Protein AF-A0A2C9JPE5-F1 (afdb_monomer_lite)

pLDDT: mean 93.73, std 12.09, range [43.81, 98.88]

InterPro domains:
  IPR000704 Casein kinase II, regulatory subunit [PF01214] (2-121)
  IPR000704 Casein kinase II, regulatory subunit [PR00472] (10-31)
  IPR000704 Casein kinase II, regulatory subunit [PR00472] (35-56)
  IPR000704 Casein kinase II, regulatory subunit [PR00472] (57-78)
  IPR000704 Casein kinase II, regulatory subunit [PR00472] (85-102)
  IPR000704 Casein kinase II, regulatory subunit [PS01101] (39-70)
  IPR000704 Casein kinase II, regulatory subunit [PTHR11740] (1-139)
  IPR000704 Casein kinase II, regulatory subunit [SM01085] (2-121)
  IPR016149 Casein kinase II, regulatory subunit, N-terminal [G3DSA:1.10.1820.10] (1-35)
  IPR035991 Casein kinase II subunit beta-like [SSF57798] (2-132)

Structure (mmCIF, N/CA/C/O backbone):
data_AF-A0A2C9JPE5-F1
#
_entry.id   AF-A0A2C9JPE5-F1
#
loop_
_atom_site.group_PDB
_atom_site.id
_atom_site.type_symbol
_atom_site.label_atom_id
_atom_site.label_alt_id
_atom_site.label_comp_id
_atom_site.label_asym_id
_atom_site.label_entity_id
_atom_site.label_seq_id
_atom_site.pdbx_PDB_ins_code
_atom_site.Cartn_x
_atom_site.Cartn_y
_atom_site.Cartn_z
_atom_site.occupancy
_atom_site.B_iso_or_equiv
_atom_site.auth_seq_id
_atom_site.auth_comp_id
_atom_site.auth_asym_id
_atom_site.auth_atom_id
_atom_site.pdbx_PDB_model_num
ATOM 1 N N . MET A 1 1 ? 22.262 13.032 -16.317 1.00 72.31 1 MET A N 1
ATOM 2 C CA . MET A 1 1 ? 21.184 12.897 -17.328 1.00 72.31 1 MET A CA 1
ATOM 3 C C . MET A 1 1 ? 20.996 11.451 -17.777 1.00 72.31 1 MET A C 1
ATOM 5 O O . MET A 1 1 ? 19.889 10.956 -17.642 1.00 72.31 1 MET A O 1
ATOM 9 N N . VAL A 1 2 ? 22.037 10.747 -18.246 1.00 92.56 2 VAL A N 1
ATOM 10 C CA . VAL A 1 2 ? 21.904 9.340 -18.692 1.00 92.56 2 VAL A CA 1
ATOM 11 C C . VAL A 1 2 ? 21.465 8.391 -17.568 1.00 92.56 2 VAL A C 1
ATOM 13 O O . VAL A 1 2 ? 20.583 7.571 -17.782 1.00 92.56 2 VAL A O 1
ATOM 16 N N . GLU A 1 3 ? 22.014 8.537 -16.360 1.00 93.19 3 GLU A N 1
ATOM 17 C CA . GLU A 1 3 ? 21.687 7.666 -15.215 1.00 93.19 3 GLU A CA 1
ATOM 18 C C . GLU A 1 3 ? 20.212 7.760 -14.795 1.00 93.19 3 GLU A C 1
ATOM 20 O O . GLU A 1 3 ? 19.550 6.741 -14.633 1.00 93.19 3 GLU A O 1
ATOM 25 N N . GLN A 1 4 ? 19.666 8.976 -14.711 1.00 92.00 4 GLN A N 1
ATOM 26 C CA . GLN A 1 4 ? 18.251 9.209 -14.389 1.00 92.00 4 GLN A CA 1
ATOM 27 C C . GLN A 1 4 ? 17.317 8.643 -15.467 1.00 92.00 4 GLN A C 1
ATOM 29 O O . GLN A 1 4 ? 16.278 8.065 -15.157 1.00 92.00 4 GLN A O 1
ATOM 34 N N . ALA A 1 5 ? 17.698 8.772 -16.742 1.00 94.25 5 ALA A N 1
ATOM 35 C CA . ALA A 1 5 ? 16.941 8.177 -17.838 1.00 94.25 5 ALA A CA 1
ATOM 36 C C . ALA A 1 5 ? 16.972 6.641 -17.774 1.00 94.25 5 ALA A C 1
ATOM 38 O O . ALA A 1 5 ? 15.945 6.000 -17.980 1.00 94.25 5 ALA A O 1
ATOM 39 N N . ALA A 1 6 ? 18.125 6.049 -17.448 1.00 97.12 6 ALA A N 1
ATOM 40 C CA . ALA A 1 6 ? 18.257 4.606 -17.282 1.00 97.12 6 ALA A CA 1
ATOM 41 C C . ALA A 1 6 ? 17.406 4.080 -16.113 1.00 97.12 6 ALA A C 1
ATOM 43 O O . ALA A 1 6 ? 16.728 3.067 -16.273 1.00 97.12 6 ALA A O 1
ATOM 44 N N . GLU A 1 7 ? 17.384 4.786 -14.976 1.00 95.81 7 GLU A N 1
ATOM 45 C CA . GLU A 1 7 ? 16.522 4.463 -13.831 1.00 95.81 7 GLU A CA 1
ATOM 46 C C . GLU A 1 7 ? 15.039 4.477 -14.224 1.00 95.81 7 GLU A C 1
ATOM 48 O O . GLU A 1 7 ? 14.320 3.506 -13.980 1.00 95.81 7 GLU A O 1
ATOM 53 N N . MET A 1 8 ? 14.594 5.543 -14.894 1.00 96.88 8 MET A N 1
ATOM 54 C CA . MET A 1 8 ? 13.209 5.679 -15.344 1.00 96.88 8 MET A CA 1
ATOM 55 C C . MET A 1 8 ? 12.815 4.573 -16.325 1.00 96.88 8 MET A C 1
ATOM 57 O O . MET A 1 8 ? 11.773 3.937 -16.167 1.00 96.88 8 MET A O 1
ATOM 61 N N . VAL A 1 9 ? 13.653 4.305 -17.329 1.00 97.81 9 VAL A N 1
ATOM 62 C CA . VAL A 1 9 ? 13.393 3.250 -18.317 1.00 97.81 9 VAL A CA 1
ATOM 63 C C . VAL A 1 9 ? 13.355 1.878 -17.647 1.00 97.81 9 VAL A C 1
ATOM 65 O O . VAL A 1 9 ? 12.452 1.093 -17.935 1.00 97.81 9 VAL A O 1
ATOM 68 N N . TYR A 1 10 ? 14.274 1.594 -16.719 1.00 98.50 10 TYR A N 1
ATOM 69 C CA . TYR A 1 10 ? 14.241 0.356 -15.944 1.00 98.50 10 TYR A CA 1
ATOM 70 C C . TYR A 1 10 ? 12.937 0.227 -15.153 1.00 98.50 10 TYR A C 1
ATOM 72 O O . TYR A 1 10 ? 12.306 -0.826 -15.201 1.00 98.50 10 TYR A O 1
ATOM 80 N N . GLY A 1 11 ? 12.491 1.292 -14.486 1.00 98.25 11 GLY A N 1
ATOM 81 C CA . GLY A 1 11 ? 11.227 1.309 -13.754 1.00 98.25 11 GLY A CA 1
ATOM 82 C C . GLY A 1 11 ? 10.010 1.017 -14.641 1.00 98.25 11 GLY A C 1
ATOM 83 O O . GLY A 1 11 ? 9.166 0.189 -14.299 1.00 98.25 11 GLY A O 1
ATOM 84 N N . LEU A 1 12 ? 9.951 1.616 -15.831 1.00 97.94 12 LEU A N 1
ATOM 85 C CA . LEU A 1 12 ? 8.880 1.370 -16.806 1.00 97.94 12 LEU A CA 1
ATOM 86 C C . LEU A 1 12 ? 8.933 -0.035 -17.426 1.00 97.94 12 LEU A C 1
ATOM 88 O O . LEU A 1 12 ? 7.900 -0.602 -17.783 1.00 97.94 12 LEU A O 1
ATOM 92 N N . ILE A 1 13 ? 10.120 -0.626 -17.561 1.00 98.62 13 ILE A N 1
ATOM 93 C CA . ILE A 1 13 ? 10.254 -2.035 -17.948 1.00 98.62 13 ILE A CA 1
ATOM 94 C C . ILE A 1 13 ? 9.805 -2.932 -16.790 1.00 98.62 13 ILE A C 1
ATOM 96 O O . ILE A 1 13 ? 9.075 -3.900 -17.012 1.00 98.62 13 ILE A O 1
ATOM 100 N N . HIS A 1 14 ? 10.189 -2.593 -15.559 1.00 98.81 14 HIS A N 1
ATOM 101 C CA . HIS A 1 14 ? 9.870 -3.344 -14.352 1.00 98.81 14 HIS A CA 1
ATOM 102 C C . HIS A 1 14 ? 8.356 -3.492 -14.162 1.00 98.81 14 HIS A C 1
ATOM 104 O O . HIS A 1 14 ? 7.897 -4.615 -13.956 1.00 98.81 14 HIS A O 1
ATOM 110 N N . MET A 1 15 ? 7.572 -2.422 -14.349 1.00 98.00 15 MET A N 1
ATOM 111 C CA . MET A 1 15 ? 6.106 -2.479 -14.215 1.00 98.00 15 MET A CA 1
ATOM 112 C C . MET A 1 15 ? 5.474 -3.525 -15.149 1.00 98.00 15 MET A C 1
ATOM 114 O O . MET A 1 15 ? 4.511 -4.194 -14.788 1.00 98.00 15 MET A O 1
ATOM 118 N N . ARG A 1 16 ? 6.028 -3.697 -16.357 1.00 98.44 16 ARG A N 1
ATOM 119 C CA . ARG A 1 16 ? 5.551 -4.684 -17.336 1.00 98.44 16 ARG A CA 1
ATOM 120 C C . ARG A 1 16 ? 6.067 -6.074 -17.000 1.00 98.44 16 ARG A C 1
ATOM 122 O O . ARG A 1 16 ? 5.331 -7.051 -17.099 1.00 98.44 16 ARG A O 1
ATOM 129 N N . PHE A 1 17 ? 7.329 -6.162 -16.591 1.00 98.81 17 PHE A N 1
ATOM 130 C CA . PHE A 1 17 ? 7.975 -7.421 -16.256 1.00 98.81 17 PHE A CA 1
ATOM 131 C C . PHE A 1 17 ? 7.268 -8.139 -15.102 1.00 98.81 17 PHE A C 1
ATOM 133 O O . PHE A 1 17 ? 7.006 -9.337 -15.212 1.00 98.81 17 PHE A O 1
ATOM 140 N N . ILE A 1 18 ? 6.898 -7.423 -14.035 1.00 98.75 18 ILE A N 1
ATOM 141 C CA . ILE A 1 18 ? 6.245 -8.021 -12.859 1.00 98.75 18 ILE A CA 1
ATOM 142 C C . ILE A 1 18 ? 4.810 -8.506 -13.115 1.00 98.75 18 ILE A C 1
ATOM 144 O O . ILE A 1 18 ? 4.236 -9.159 -12.251 1.00 98.75 18 ILE A O 1
ATOM 148 N N . LEU A 1 19 ? 4.243 -8.238 -14.296 1.00 98.56 19 LEU A N 1
ATOM 149 C CA . LEU A 1 19 ? 2.966 -8.803 -14.748 1.00 98.56 19 LEU A CA 1
ATOM 150 C C . LEU A 1 19 ? 3.134 -10.102 -15.554 1.00 98.56 19 LEU A C 1
ATOM 152 O O . LEU A 1 19 ? 2.148 -10.765 -15.863 1.00 98.56 19 LEU A O 1
ATOM 156 N N . THR A 1 20 ? 4.365 -10.478 -15.906 1.00 98.69 20 THR A N 1
ATOM 157 C CA . THR A 1 20 ? 4.668 -11.760 -16.563 1.00 98.69 20 THR A CA 1
ATOM 158 C C . THR A 1 20 ? 4.788 -12.885 -15.534 1.00 98.69 20 THR A C 1
ATOM 160 O O . THR A 1 20 ? 5.159 -12.630 -14.392 1.00 98.69 20 THR A O 1
ATOM 163 N N . ASN A 1 21 ? 4.585 -14.146 -15.935 1.00 98.06 21 ASN A N 1
ATOM 164 C CA . ASN A 1 21 ? 4.731 -15.300 -15.030 1.00 98.06 21 ASN A CA 1
ATOM 165 C C . ASN A 1 21 ? 6.102 -15.341 -14.327 1.00 98.06 21 ASN A C 1
ATOM 167 O O . ASN A 1 21 ? 6.176 -15.545 -13.119 1.00 98.06 21 ASN A O 1
ATOM 171 N N . ASN A 1 22 ? 7.190 -15.072 -15.056 1.00 98.44 22 ASN A N 1
ATOM 172 C CA . ASN A 1 22 ? 8.538 -15.045 -14.478 1.00 98.44 22 ASN A CA 1
ATOM 173 C C . ASN A 1 22 ? 8.719 -13.900 -13.469 1.00 98.44 22 ASN A C 1
ATOM 175 O O . ASN A 1 22 ? 9.398 -14.063 -12.454 1.00 98.44 22 ASN A O 1
ATOM 179 N N . GLY A 1 23 ? 8.128 -12.735 -13.748 1.00 98.62 23 GLY A N 1
ATOM 180 C CA . GLY A 1 23 ? 8.139 -11.602 -12.828 1.00 98.62 23 GLY A CA 1
ATOM 181 C C . GLY A 1 23 ? 7.314 -11.867 -11.572 1.00 98.62 23 GLY A C 1
ATOM 182 O O . GLY A 1 23 ? 7.783 -11.586 -10.471 1.00 98.62 23 GLY A O 1
ATOM 183 N N . LEU A 1 24 ? 6.135 -12.477 -11.719 1.00 98.62 24 LEU A N 1
ATOM 184 C CA . LEU A 1 24 ? 5.274 -12.868 -10.603 1.00 98.62 24 LEU A CA 1
ATOM 185 C C . LEU A 1 24 ? 5.995 -13.812 -9.640 1.00 98.62 24 LEU A C 1
ATOM 187 O O . LEU A 1 24 ? 6.022 -13.526 -8.447 1.00 98.62 24 LEU A O 1
ATOM 191 N N . VAL A 1 25 ? 6.644 -14.868 -10.144 1.00 98.50 25 VAL A N 1
ATOM 192 C CA . VAL A 1 25 ? 7.407 -15.818 -9.311 1.00 98.50 25 VAL A CA 1
ATOM 193 C C . VAL A 1 25 ? 8.466 -15.092 -8.475 1.00 98.50 25 VAL A C 1
ATOM 195 O O . VAL A 1 25 ? 8.489 -15.234 -7.254 1.00 98.50 25 VAL A O 1
ATOM 198 N N . LYS A 1 26 ? 9.272 -14.223 -9.099 1.00 98.62 26 LYS A N 1
ATOM 199 C CA . LYS A 1 26 ? 10.290 -13.430 -8.387 1.00 98.62 26 LYS A CA 1
ATOM 200 C C . LYS A 1 26 ? 9.683 -12.518 -7.322 1.00 98.6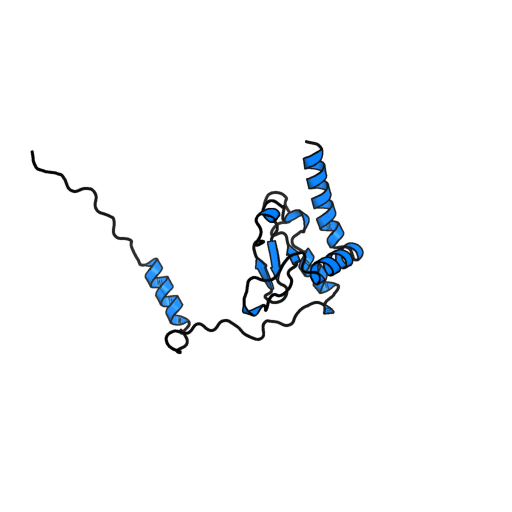2 26 LYS A C 1
ATOM 202 O O . LYS A 1 26 ? 10.248 -12.356 -6.244 1.00 98.62 26 LYS A O 1
ATOM 207 N N . MET A 1 27 ? 8.542 -11.895 -7.604 1.00 98.75 27 MET A N 1
ATOM 208 C CA . MET A 1 27 ? 7.894 -11.011 -6.634 1.00 98.75 27 MET A CA 1
ATOM 209 C C . MET A 1 27 ? 7.213 -11.785 -5.499 1.00 98.75 27 MET A C 1
ATOM 211 O O . MET A 1 27 ? 7.184 -11.288 -4.374 1.00 98.75 27 MET A O 1
ATOM 215 N N . ILE A 1 28 ? 6.719 -12.999 -5.759 1.00 98.62 28 ILE A N 1
ATOM 216 C CA . ILE A 1 28 ? 6.185 -13.912 -4.740 1.00 98.62 28 ILE A CA 1
ATOM 217 C C . ILE A 1 28 ? 7.290 -14.336 -3.771 1.00 98.62 28 ILE A C 1
ATOM 219 O O . ILE A 1 28 ? 7.075 -14.276 -2.563 1.00 98.62 28 ILE A O 1
ATOM 223 N N . GLU A 1 29 ? 8.477 -14.691 -4.267 1.00 98.56 29 GLU A N 1
ATOM 224 C CA . GLU A 1 29 ? 9.629 -15.034 -3.418 1.00 98.56 29 GLU A CA 1
ATOM 225 C C . GLU A 1 29 ? 9.960 -13.893 -2.444 1.00 98.56 29 GLU A C 1
ATOM 227 O O . GLU A 1 29 ? 10.036 -14.097 -1.230 1.00 98.56 29 GLU A O 1
ATOM 232 N N . LYS A 1 30 ? 10.057 -12.660 -2.957 1.00 98.69 30 LYS A N 1
ATOM 233 C CA . LYS A 1 30 ? 10.298 -11.456 -2.141 1.00 98.69 30 LYS A CA 1
ATOM 234 C C . LYS A 1 30 ? 9.165 -11.181 -1.151 1.00 98.69 30 LYS A C 1
ATOM 236 O O . LYS A 1 30 ? 9.401 -10.753 -0.022 1.00 98.69 30 LYS A O 1
ATOM 241 N N . TR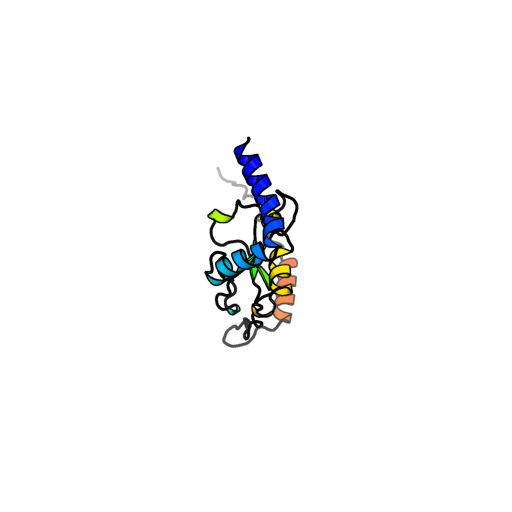P A 1 31 ? 7.920 -11.423 -1.561 1.00 98.44 31 TRP A N 1
ATOM 242 C CA . TRP A 1 31 ? 6.745 -11.253 -0.709 1.00 98.44 31 TRP A CA 1
ATOM 243 C C . TRP A 1 31 ? 6.732 -12.241 0.459 1.00 98.44 31 TRP A C 1
ATOM 245 O O . TRP A 1 31 ? 6.480 -11.835 1.593 1.00 98.44 31 TRP A O 1
ATOM 255 N N . GLN A 1 32 ? 7.064 -13.508 0.207 1.00 97.62 32 GLN A N 1
ATOM 256 C CA . GLN A 1 32 ? 7.176 -14.547 1.235 1.00 97.62 32 GLN A CA 1
ATOM 257 C C . GLN A 1 32 ? 8.312 -14.263 2.226 1.00 97.62 32 GLN A C 1
ATOM 259 O O . GLN A 1 32 ? 8.172 -14.550 3.412 1.00 97.62 32 GLN A O 1
ATOM 264 N N . GLN A 1 33 ? 9.400 -13.644 1.763 1.00 98.06 33 GLN A N 1
ATOM 265 C CA . GLN A 1 33 ? 10.508 -13.179 2.608 1.00 98.06 33 GLN A CA 1
ATOM 266 C C . GLN A 1 33 ? 10.165 -11.912 3.413 1.00 98.06 33 GLN A C 1
ATOM 268 O O . GLN A 1 33 ? 10.888 -11.545 4.338 1.00 98.06 33 GLN A O 1
ATOM 273 N N . GLY A 1 34 ? 9.045 -11.250 3.102 1.00 97.62 34 GLY A N 1
ATOM 274 C CA . GLY A 1 34 ? 8.613 -10.031 3.782 1.00 97.62 34 GLY A CA 1
ATOM 275 C C . GLY A 1 34 ? 9.380 -8.774 3.362 1.00 97.62 34 GLY A C 1
ATOM 276 O O . GLY A 1 34 ? 9.325 -7.771 4.075 1.00 97.62 34 GLY A O 1
ATOM 277 N N . ASP A 1 35 ? 10.048 -8.784 2.204 1.00 98.31 35 ASP A N 1
ATOM 278 C CA . ASP A 1 35 ? 10.901 -7.685 1.719 1.00 98.31 35 ASP A CA 1
ATOM 279 C C . ASP A 1 35 ? 10.161 -6.348 1.592 1.00 98.31 35 ASP A C 1
ATOM 281 O O . ASP A 1 35 ? 10.727 -5.272 1.797 1.00 98.31 35 ASP A O 1
ATOM 285 N N . PHE A 1 36 ? 8.877 -6.410 1.249 1.00 98.31 36 PHE A N 1
ATOM 286 C CA . PHE A 1 36 ? 8.018 -5.240 1.068 1.00 98.31 36 PHE A CA 1
ATOM 287 C C . PHE A 1 36 ? 7.416 -4.734 2.387 1.00 98.31 36 PHE A C 1
ATOM 289 O O . PHE A 1 36 ? 6.788 -3.675 2.428 1.00 98.31 36 PHE A O 1
ATOM 296 N N . GLY A 1 37 ? 7.618 -5.469 3.481 1.00 98.19 37 GLY A N 1
ATOM 297 C CA . GLY A 1 37 ? 7.083 -5.165 4.798 1.00 98.19 37 GLY A CA 1
ATOM 298 C C . GLY A 1 37 ? 5.662 -5.678 5.032 1.00 98.19 37 GLY A C 1
ATOM 299 O O . GLY A 1 37 ? 5.083 -6.441 4.258 1.00 98.19 37 GLY A O 1
ATOM 300 N N . TYR A 1 38 ? 5.100 -5.240 6.158 1.00 98.62 38 TYR A N 1
ATOM 301 C CA . TYR A 1 38 ? 3.905 -5.829 6.757 1.00 98.62 38 TYR A CA 1
ATOM 302 C C . TYR A 1 38 ? 2.833 -4.783 7.045 1.00 98.62 38 TYR A C 1
ATOM 304 O O . TYR A 1 38 ? 3.140 -3.635 7.388 1.00 98.62 38 TYR A O 1
ATOM 312 N N . CYS A 1 39 ? 1.571 -5.201 6.942 1.00 98.50 39 CYS A N 1
ATOM 313 C CA . CYS A 1 39 ? 0.409 -4.343 7.126 1.00 98.50 39 CYS A CA 1
ATOM 314 C C . CYS A 1 39 ? 0.432 -3.632 8.489 1.00 98.50 39 CYS A C 1
ATOM 316 O O . CYS A 1 39 ? 0.614 -4.288 9.515 1.00 98.50 39 CYS A O 1
ATOM 318 N N . PRO A 1 40 ? 0.215 -2.303 8.532 1.00 98.12 40 PRO A N 1
ATOM 319 C CA . PRO A 1 40 ? 0.200 -1.558 9.789 1.00 98.12 40 PRO A CA 1
ATOM 320 C C . PRO A 1 40 ? -1.076 -1.783 10.612 1.00 98.12 40 PRO A C 1
ATOM 322 O O . PRO A 1 40 ? -1.103 -1.437 11.791 1.00 98.12 40 PRO A O 1
ATOM 325 N N . ARG A 1 41 ? -2.146 -2.342 10.026 1.00 97.81 41 ARG A N 1
ATOM 326 C CA . ARG A 1 41 ? -3.378 -2.634 10.767 1.00 97.81 41 ARG A CA 1
ATOM 327 C C . ARG A 1 41 ? -3.147 -3.783 11.743 1.00 97.81 41 ARG A C 1
ATOM 329 O O . ARG A 1 41 ? -2.833 -4.892 11.325 1.00 97.81 41 ARG A O 1
ATOM 336 N N . VAL A 1 42 ? -3.430 -3.538 13.021 1.00 97.44 42 VAL A N 1
ATOM 337 C CA . VAL A 1 42 ? -3.300 -4.529 14.108 1.00 97.44 42 VAL A CA 1
ATOM 338 C C . VAL A 1 42 ? -4.012 -5.845 13.773 1.00 97.44 42 VAL A C 1
ATOM 340 O O . VAL A 1 42 ? -3.406 -6.909 13.803 1.00 97.44 42 VAL A O 1
ATOM 343 N N . TYR A 1 43 ? -5.273 -5.770 13.342 1.00 97.44 43 TYR A N 1
ATOM 344 C CA . TYR A 1 43 ? -6.080 -6.947 12.993 1.00 97.44 43 TYR A CA 1
ATOM 345 C C . TYR A 1 43 ? -5.719 -7.601 11.651 1.00 97.44 43 TYR A C 1
ATOM 347 O O . TYR A 1 43 ? -6.356 -8.569 11.247 1.00 97.44 43 TYR A O 1
ATOM 355 N N . CYS A 1 44 ? -4.703 -7.094 10.948 1.00 97.56 44 CYS A N 1
ATOM 356 C CA . CYS A 1 44 ? -4.101 -7.821 9.837 1.00 97.56 44 CYS A CA 1
ATOM 357 C C . CYS A 1 44 ? -2.991 -8.779 10.288 1.00 97.56 44 CYS A C 1
ATOM 359 O O . CYS A 1 44 ? -2.534 -9.563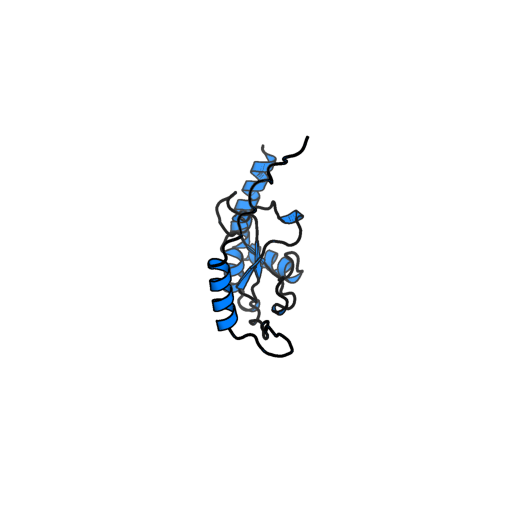 9.459 1.00 97.56 44 CYS A O 1
ATOM 361 N N . GLU A 1 45 ? -2.592 -8.750 11.566 1.00 97.00 45 GLU A N 1
ATOM 362 C CA . GLU A 1 45 ? -1.649 -9.705 12.171 1.00 97.00 45 GLU A CA 1
ATOM 363 C C . GLU A 1 45 ? -0.331 -9.781 11.389 1.00 97.00 45 GLU A C 1
ATOM 365 O O . GLU A 1 45 ? 0.117 -10.855 11.003 1.00 97.00 45 GLU A O 1
ATOM 370 N N . ASN A 1 46 ? 0.260 -8.618 11.091 1.00 97.50 46 ASN A N 1
ATOM 371 C CA . ASN A 1 46 ? 1.485 -8.509 10.294 1.00 97.50 46 ASN A CA 1
ATOM 372 C C . ASN A 1 46 ? 1.399 -9.226 8.934 1.00 97.50 46 ASN A C 1
ATOM 374 O O . ASN A 1 46 ? 2.346 -9.877 8.515 1.00 97.50 46 ASN A O 1
ATOM 378 N N . GLN A 1 47 ? 0.281 -9.101 8.214 1.00 98.38 47 GLN A N 1
ATOM 379 C CA . GLN A 1 47 ? 0.166 -9.614 6.844 1.00 98.38 47 GLN A CA 1
ATOM 380 C C . GLN A 1 47 ? 1.261 -9.017 5.927 1.00 98.38 47 GLN A C 1
ATOM 382 O O . GLN A 1 47 ? 1.297 -7.788 5.793 1.00 98.38 47 GLN A O 1
ATOM 387 N N . PRO A 1 48 ? 2.082 -9.840 5.240 1.00 98.56 48 PRO A N 1
ATOM 388 C CA . PRO A 1 48 ? 2.997 -9.373 4.197 1.00 98.56 48 PRO A CA 1
ATOM 389 C C . PRO A 1 48 ? 2.263 -8.624 3.078 1.00 98.56 48 PRO A C 1
ATOM 391 O O . PRO A 1 48 ? 1.208 -9.073 2.611 1.00 98.56 48 PRO A O 1
ATOM 394 N N . MET A 1 49 ? 2.813 -7.490 2.645 1.00 98.75 49 MET A N 1
ATOM 395 C CA . MET A 1 49 ? 2.217 -6.598 1.640 1.00 98.75 49 MET A CA 1
ATOM 396 C C . MET A 1 49 ? 2.957 -6.646 0.304 1.00 98.75 49 MET A C 1
ATOM 398 O O . MET A 1 49 ? 4.084 -7.113 0.235 1.00 98.75 49 MET A O 1
ATOM 402 N N . LEU A 1 50 ? 2.335 -6.133 -0.752 1.00 98.81 50 LEU A N 1
ATOM 403 C CA . LEU A 1 50 ? 2.929 -6.019 -2.085 1.00 98.81 50 LEU A CA 1
ATOM 404 C C . LEU A 1 50 ? 3.044 -4.545 -2.488 1.00 98.81 50 LEU A C 1
ATOM 406 O O . LEU A 1 50 ? 2.177 -3.761 -2.106 1.00 98.81 50 LEU A O 1
ATOM 410 N N . PRO A 1 51 ? 4.067 -4.140 -3.255 1.00 98.75 51 PRO A N 1
ATOM 411 C CA . PRO A 1 51 ? 4.138 -2.786 -3.788 1.00 98.75 51 PRO A CA 1
ATOM 412 C C . PRO A 1 51 ? 3.007 -2.524 -4.789 1.00 98.75 51 PRO A C 1
ATOM 414 O O . PRO A 1 51 ? 2.560 -3.436 -5.478 1.00 98.75 51 PRO A O 1
ATOM 417 N N . ILE A 1 52 ? 2.536 -1.284 -4.864 1.00 98.81 52 ILE A N 1
ATOM 418 C CA . ILE A 1 52 ? 1.507 -0.845 -5.812 1.00 98.81 52 ILE A CA 1
ATOM 419 C C . ILE A 1 52 ? 1.714 0.631 -6.169 1.00 98.81 52 ILE A C 1
ATOM 421 O O . ILE A 1 52 ? 2.082 1.437 -5.307 1.00 98.81 52 ILE A O 1
ATOM 425 N N . GLY A 1 53 ? 1.469 0.991 -7.426 1.00 98.56 53 GLY A N 1
ATOM 426 C CA . GLY A 1 53 ? 1.321 2.378 -7.863 1.00 98.56 53 GLY A CA 1
ATOM 427 C C . GLY A 1 53 ? -0.123 2.856 -7.710 1.00 98.56 53 GLY A C 1
ATOM 428 O O . GLY A 1 53 ? -1.055 2.100 -7.959 1.00 98.56 53 GLY A O 1
ATOM 429 N N . LEU A 1 54 ? -0.329 4.113 -7.307 1.00 98.31 54 LEU A N 1
ATOM 430 C CA . LEU A 1 54 ? -1.666 4.736 -7.360 1.00 98.31 54 LEU A CA 1
ATOM 431 C C . LEU A 1 54 ? -1.983 5.335 -8.738 1.00 98.31 54 LEU A C 1
ATOM 433 O O . LEU A 1 54 ? -3.132 5.662 -9.010 1.00 98.31 54 LEU A O 1
ATOM 437 N N . SER A 1 55 ? -0.963 5.466 -9.584 1.00 98.25 55 SER A N 1
ATOM 438 C CA . SER A 1 55 ? -1.046 5.879 -10.978 1.00 98.25 55 SER A CA 1
ATOM 439 C C . SER A 1 55 ? 0.019 5.130 -11.778 1.00 98.25 55 SER A C 1
ATOM 441 O O . SER A 1 55 ? 1.051 4.740 -11.225 1.00 98.25 55 SER A O 1
ATOM 443 N N . ASP A 1 56 ? -0.244 4.934 -13.068 1.00 97.88 56 ASP A N 1
ATOM 444 C CA . ASP A 1 56 ? 0.716 4.400 -14.041 1.00 97.88 56 ASP A CA 1
ATOM 445 C C . ASP A 1 56 ? 1.502 5.527 -14.749 1.00 97.88 56 ASP A C 1
ATOM 447 O O . ASP A 1 56 ? 2.353 5.259 -15.597 1.00 97.88 56 ASP A O 1
ATOM 451 N N . VAL A 1 57 ? 1.225 6.793 -14.411 1.00 98.00 57 VAL A N 1
ATOM 452 C CA . VAL A 1 57 ? 1.915 7.971 -14.948 1.00 98.00 57 VAL A CA 1
ATOM 453 C C . VAL A 1 57 ? 3.078 8.356 -14.019 1.00 98.00 57 VAL A C 1
ATOM 455 O O . VAL A 1 57 ? 2.842 8.662 -12.845 1.00 98.00 57 VAL A O 1
ATOM 458 N N . PRO A 1 58 ? 4.333 8.374 -14.515 1.00 97.44 58 PRO A N 1
ATOM 459 C CA . PRO A 1 58 ? 5.486 8.783 -13.716 1.00 97.44 58 PRO A CA 1
ATOM 460 C C . PRO A 1 58 ? 5.341 10.198 -13.145 1.00 97.44 58 PRO A C 1
ATOM 462 O O . PRO A 1 58 ? 4.888 11.116 -13.828 1.00 97.44 58 PRO A O 1
ATOM 465 N N . GLY A 1 59 ? 5.767 10.381 -11.898 1.00 96.12 59 GLY A N 1
ATOM 466 C CA . GLY A 1 59 ? 5.749 11.648 -11.171 1.00 96.12 59 GLY A CA 1
ATOM 467 C C . GLY A 1 59 ? 4.438 11.965 -10.446 1.00 96.12 59 GLY A C 1
ATOM 468 O O . GLY A 1 59 ? 4.431 12.869 -9.613 1.00 96.12 59 GLY A O 1
ATOM 469 N N . GLU A 1 60 ? 3.346 11.231 -10.693 1.00 97.81 60 GLU A N 1
ATOM 470 C CA . GLU A 1 60 ? 2.055 11.516 -10.047 1.00 97.81 60 GLU A CA 1
ATOM 471 C C . GLU A 1 60 ? 1.987 11.030 -8.596 1.00 97.81 60 GLU A C 1
ATOM 473 O O . GLU A 1 60 ? 1.433 11.708 -7.727 1.00 97.81 60 GLU A O 1
ATOM 478 N N . ALA A 1 61 ? 2.541 9.850 -8.310 1.00 97.69 61 ALA A N 1
ATOM 479 C CA . ALA A 1 61 ? 2.504 9.275 -6.974 1.00 97.69 61 ALA A CA 1
ATOM 480 C C . ALA A 1 61 ? 3.679 8.332 -6.714 1.00 97.69 61 ALA A C 1
ATOM 482 O O . ALA A 1 61 ? 4.061 7.516 -7.547 1.00 97.69 61 ALA A O 1
ATOM 483 N N . MET A 1 62 ? 4.194 8.387 -5.488 1.00 98.50 62 MET A N 1
ATOM 484 C CA . MET A 1 62 ? 5.210 7.454 -5.003 1.00 98.50 62 MET A CA 1
ATOM 485 C C . MET A 1 62 ? 4.589 6.096 -4.666 1.00 98.50 62 MET A C 1
ATOM 487 O O . MET A 1 62 ? 3.397 6.005 -4.347 1.00 98.50 62 MET A O 1
ATOM 491 N N . VAL A 1 63 ? 5.417 5.052 -4.667 1.00 98.69 63 VAL A N 1
ATOM 492 C CA . VAL A 1 63 ? 5.005 3.675 -4.380 1.00 98.69 63 VAL A CA 1
ATOM 493 C C . VAL A 1 63 ? 4.268 3.556 -3.042 1.00 98.69 63 VAL A C 1
ATOM 495 O O . VAL A 1 63 ? 4.641 4.144 -2.019 1.00 98.69 63 VAL A O 1
ATOM 498 N N . LYS A 1 64 ? 3.199 2.762 -3.048 1.00 98.75 64 LYS A N 1
ATOM 499 C CA . LYS A 1 64 ? 2.429 2.350 -1.871 1.00 98.75 64 LYS A CA 1
ATOM 500 C C . LYS A 1 64 ? 2.550 0.847 -1.665 1.00 98.75 64 LYS A C 1
ATOM 502 O O . LYS A 1 64 ? 3.132 0.132 -2.473 1.00 98.75 64 LYS A O 1
ATOM 507 N N . LEU A 1 65 ? 2.009 0.367 -0.555 1.00 98.88 65 LEU A N 1
ATOM 508 C CA . LEU A 1 65 ? 1.980 -1.043 -0.193 1.00 98.88 65 LEU A CA 1
ATOM 509 C C . LEU A 1 65 ? 0.531 -1.500 -0.060 1.00 98.88 65 LEU A C 1
ATOM 511 O O . LEU A 1 65 ? -0.190 -1.043 0.824 1.00 98.88 65 LEU A O 1
ATOM 515 N N . TYR A 1 66 ? 0.111 -2.407 -0.931 1.00 98.88 66 TYR A N 1
ATOM 516 C CA . TYR A 1 66 ? -1.184 -3.062 -0.888 1.00 98.88 66 TYR A CA 1
ATOM 517 C C . TYR A 1 66 ? -1.160 -4.244 0.084 1.00 98.88 66 TYR A C 1
ATOM 519 O O . TYR A 1 66 ? -0.338 -5.158 -0.028 1.00 98.88 66 TYR A O 1
ATOM 527 N N . CYS A 1 67 ? -2.105 -4.261 1.022 1.00 98.69 67 CYS A N 1
ATOM 528 C CA . CYS A 1 67 ? -2.316 -5.402 1.900 1.00 98.69 67 CYS A CA 1
ATOM 529 C C . CYS A 1 67 ? -3.414 -6.323 1.347 1.00 98.69 67 CYS A C 1
ATOM 531 O O . CYS A 1 67 ? -4.577 -5.916 1.289 1.00 98.69 67 CYS A O 1
ATOM 533 N N . PRO A 1 68 ? -3.112 -7.600 1.051 1.00 98.38 68 PRO A N 1
ATOM 534 C CA . PRO A 1 68 ? -4.106 -8.517 0.497 1.00 98.38 68 PRO A CA 1
ATOM 535 C C . PRO A 1 68 ? -5.177 -8.971 1.498 1.00 98.38 68 PRO A C 1
ATOM 537 O O . PRO A 1 68 ? -6.255 -9.398 1.084 1.00 98.38 68 PRO A O 1
ATOM 540 N N . LYS A 1 69 ? -4.910 -8.856 2.808 1.00 98.19 69 LYS A N 1
ATOM 541 C CA . LYS A 1 69 ? -5.845 -9.248 3.875 1.00 98.19 69 LYS A CA 1
ATOM 542 C C . LYS A 1 69 ? -6.933 -8.192 4.095 1.00 98.19 69 LYS A C 1
ATOM 544 O O . LYS A 1 69 ? -8.112 -8.536 4.115 1.00 98.19 69 LYS A O 1
ATOM 549 N N . CYS A 1 70 ? -6.564 -6.915 4.231 1.00 97.81 70 CYS A N 1
ATOM 550 C CA . CYS A 1 70 ? -7.542 -5.831 4.386 1.00 97.81 70 CYS A CA 1
ATOM 551 C C . CYS A 1 70 ? -7.955 -5.126 3.095 1.00 97.81 70 CYS A C 1
ATOM 553 O O . CYS A 1 70 ? -8.901 -4.348 3.156 1.00 97.81 70 CYS A O 1
ATOM 555 N N . GLN A 1 71 ? -7.295 -5.414 1.970 1.00 97.56 71 GLN A N 1
ATOM 556 C CA . GLN A 1 71 ? -7.634 -4.893 0.641 1.00 97.56 71 GLN A CA 1
ATOM 557 C C . GLN A 1 71 ? -7.537 -3.368 0.559 1.00 97.56 71 GLN A C 1
ATOM 559 O O . GLN A 1 71 ? -8.434 -2.700 0.060 1.00 97.56 71 GLN A O 1
ATOM 564 N N . ASP A 1 72 ? -6.444 -2.832 1.094 1.00 98.38 72 ASP A N 1
ATOM 565 C CA . ASP A 1 72 ? -6.233 -1.396 1.241 1.00 98.38 72 ASP A CA 1
ATOM 566 C C . ASP A 1 72 ? -4.737 -1.064 1.102 1.00 98.38 72 ASP A C 1
ATOM 568 O O . ASP A 1 72 ? -3.887 -1.955 1.249 1.00 98.38 72 ASP A O 1
ATOM 572 N N . ALA A 1 73 ? -4.425 0.193 0.790 1.00 98.31 73 ALA A N 1
ATOM 573 C CA . ALA A 1 73 ? -3.083 0.665 0.461 1.00 98.31 73 ALA A CA 1
ATOM 574 C C . ALA A 1 73 ? -2.493 1.560 1.562 1.00 98.31 73 ALA A C 1
ATOM 576 O O . ALA A 1 73 ? -3.160 2.416 2.136 1.00 98.31 73 ALA A O 1
ATOM 577 N N . TYR A 1 74 ? -1.198 1.388 1.831 1.00 98.75 74 TYR A N 1
ATOM 578 C CA . TYR A 1 74 ? -0.477 2.080 2.897 1.00 98.75 74 TYR A CA 1
ATOM 579 C C . TYR A 1 74 ? 0.809 2.722 2.378 1.00 98.75 74 TYR A C 1
ATOM 581 O O . TYR A 1 74 ? 1.464 2.211 1.472 1.00 98.75 74 TYR A O 1
ATOM 589 N N . THR A 1 75 ? 1.216 3.833 2.987 1.00 98.50 75 THR A N 1
ATOM 590 C CA . THR A 1 75 ? 2.532 4.431 2.723 1.00 98.50 75 THR A CA 1
ATOM 591 C C . THR A 1 75 ? 3.638 3.565 3.353 1.00 98.50 75 THR A C 1
ATOM 593 O O . THR A 1 75 ? 3.482 3.139 4.503 1.00 98.50 75 THR A O 1
ATOM 596 N N . PRO A 1 76 ? 4.761 3.305 2.652 1.00 98.19 76 PRO A N 1
ATOM 597 C CA . PRO A 1 76 ? 5.904 2.598 3.226 1.00 98.19 76 PRO A CA 1
ATOM 598 C C . PRO A 1 76 ? 6.401 3.251 4.523 1.00 98.19 76 PRO A C 1
ATOM 600 O O . PRO A 1 76 ? 6.558 4.469 4.594 1.00 98.19 76 PRO A O 1
ATOM 603 N N . LYS A 1 77 ? 6.690 2.444 5.553 1.00 96.25 77 LYS A N 1
ATOM 604 C CA . LYS A 1 77 ? 7.119 2.954 6.872 1.00 96.25 77 LYS A CA 1
ATOM 605 C C . LYS A 1 77 ? 8.486 3.647 6.833 1.00 96.25 77 LYS A C 1
ATOM 607 O O . LYS A 1 77 ? 8.678 4.660 7.491 1.00 96.25 77 LYS A O 1
ATOM 612 N N . SER A 1 78 ? 9.440 3.081 6.091 1.00 96.12 78 SER A N 1
ATOM 613 C CA . SER A 1 78 ? 10.794 3.634 5.980 1.00 96.12 78 SER A CA 1
ATOM 614 C C . SER A 1 78 ? 10.855 4.714 4.903 1.00 96.12 78 SER A C 1
ATOM 616 O O . SER A 1 78 ? 10.436 4.471 3.769 1.00 96.12 78 SER A O 1
ATOM 618 N N . SER A 1 79 ? 11.452 5.859 5.245 1.00 96.31 79 SER A N 1
ATOM 619 C CA . SER A 1 79 ? 11.670 6.987 4.333 1.00 96.31 79 SER A CA 1
ATOM 620 C C . SER A 1 79 ? 12.554 6.654 3.135 1.00 96.31 79 SER A C 1
ATOM 622 O O . SER A 1 79 ? 12.454 7.307 2.100 1.00 96.31 79 SER A O 1
ATOM 624 N N . ARG A 1 80 ? 13.358 5.585 3.219 1.00 96.81 80 ARG A N 1
ATOM 625 C CA . ARG A 1 80 ? 14.203 5.122 2.108 1.00 96.81 80 ARG A CA 1
ATOM 626 C C . ARG A 1 80 ? 13.404 4.778 0.843 1.00 96.81 80 ARG A C 1
ATOM 628 O O . ARG A 1 80 ? 13.959 4.823 -0.243 1.00 96.81 80 ARG A O 1
ATOM 635 N N . HIS A 1 81 ? 12.120 4.436 0.982 1.00 96.81 81 HIS A N 1
ATOM 636 C CA . HIS A 1 81 ? 11.239 4.092 -0.141 1.00 96.81 81 HIS A CA 1
ATOM 637 C C . HIS A 1 81 ? 10.307 5.243 -0.553 1.00 96.81 81 HIS A C 1
ATOM 639 O O . HIS A 1 81 ? 9.455 5.056 -1.414 1.00 96.81 81 HIS A O 1
ATOM 645 N N . HIS A 1 82 ? 10.395 6.417 0.087 1.00 97.12 82 HIS A N 1
ATOM 646 C CA . HIS A 1 82 ? 9.462 7.526 -0.172 1.00 97.12 82 HIS A CA 1
ATOM 647 C C . HIS A 1 82 ? 9.707 8.227 -1.505 1.00 97.12 82 HIS A C 1
ATOM 649 O O . HIS A 1 82 ? 8.819 8.929 -1.967 1.00 97.12 82 HIS A O 1
ATOM 655 N N . HIS A 1 83 ? 10.868 8.017 -2.122 1.00 97.19 83 HIS A N 1
ATOM 656 C CA . HIS A 1 83 ? 11.251 8.641 -3.390 1.00 97.19 83 HIS A CA 1
ATOM 657 C C . HIS A 1 83 ? 11.201 7.669 -4.577 1.00 97.19 83 HIS A C 1
ATOM 659 O O . HIS A 1 83 ? 11.679 7.995 -5.656 1.00 97.19 83 HIS A O 1
ATOM 665 N N . THR A 1 84 ? 10.659 6.463 -4.387 1.00 98.31 84 THR A N 1
ATOM 666 C CA . THR A 1 84 ? 10.480 5.502 -5.479 1.00 98.31 84 THR A CA 1
ATOM 667 C C . THR A 1 84 ? 9.127 5.729 -6.143 1.00 98.31 84 THR A C 1
ATOM 669 O O . THR A 1 84 ? 8.093 5.678 -5.472 1.00 98.31 84 THR A O 1
ATOM 672 N N . ASP A 1 85 ? 9.130 5.948 -7.456 1.00 98.56 85 ASP A N 1
ATOM 673 C CA . ASP A 1 85 ? 7.916 6.182 -8.237 1.00 98.56 85 ASP A CA 1
ATOM 674 C C . ASP A 1 85 ? 6.990 4.951 -8.229 1.00 98.56 85 ASP A C 1
ATOM 676 O O . ASP A 1 85 ? 7.430 3.809 -8.398 1.00 98.56 85 ASP A O 1
ATOM 680 N N . GLY A 1 86 ? 5.694 5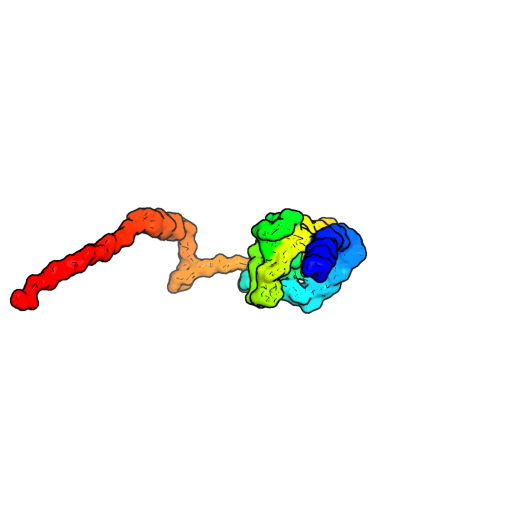.176 -8.006 1.00 98.62 86 GLY A N 1
ATOM 681 C CA . GLY A 1 86 ? 4.685 4.122 -7.997 1.00 98.62 86 GLY A CA 1
ATOM 682 C C . GLY A 1 86 ? 4.406 3.546 -9.385 1.00 98.62 86 GLY A C 1
ATOM 683 O O . GLY A 1 86 ? 4.090 2.357 -9.485 1.00 98.62 86 GLY A O 1
ATOM 684 N N . ALA A 1 87 ? 4.595 4.332 -10.448 1.00 98.62 87 ALA A N 1
ATOM 685 C CA . ALA A 1 87 ? 4.394 3.895 -11.827 1.00 98.62 87 ALA A CA 1
ATOM 686 C C . ALA A 1 87 ? 5.308 2.715 -12.199 1.00 98.62 87 ALA A C 1
ATOM 688 O O . ALA A 1 87 ? 4.947 1.884 -13.025 1.00 98.62 87 ALA A O 1
ATOM 689 N N . TYR A 1 88 ? 6.456 2.563 -11.529 1.00 98.75 88 TYR A N 1
ATOM 690 C CA . TYR A 1 88 ? 7.385 1.449 -11.758 1.00 98.75 88 TYR A CA 1
ATOM 691 C C . TYR A 1 88 ? 6.867 0.093 -11.253 1.00 98.75 88 TYR A C 1
ATOM 693 O O . TYR A 1 88 ? 7.425 -0.954 -11.584 1.00 98.75 88 TYR A O 1
ATOM 701 N N . PHE A 1 89 ? 5.802 0.093 -10.452 1.00 98.75 89 PHE A N 1
ATOM 702 C CA . PHE A 1 89 ? 5.102 -1.111 -9.992 1.00 98.75 89 PHE A CA 1
ATOM 703 C C . PHE A 1 89 ? 3.716 -1.247 -10.628 1.00 98.75 89 PHE A C 1
ATOM 705 O O . PHE A 1 89 ? 3.183 -2.349 -10.730 1.00 98.75 89 PHE A O 1
ATOM 712 N N . GLY A 1 90 ? 3.148 -0.129 -11.071 1.00 98.31 90 GLY A N 1
ATOM 713 C CA . GLY A 1 90 ? 1.851 -0.067 -11.717 1.00 98.31 90 GLY A CA 1
ATOM 714 C C . GLY A 1 90 ? 0.671 -0.303 -10.775 1.00 98.31 90 GLY A C 1
ATOM 715 O O . GLY A 1 90 ? 0.799 -0.771 -9.637 1.00 98.31 90 GLY A O 1
ATOM 716 N N . THR A 1 91 ? -0.512 0.034 -11.270 1.00 98.62 91 THR A N 1
ATOM 717 C CA . THR A 1 91 ? -1.781 -0.050 -10.533 1.00 98.62 91 THR A CA 1
ATOM 718 C C . THR A 1 91 ? -2.309 -1.485 -10.424 1.00 98.62 91 THR A C 1
ATOM 720 O O . THR A 1 91 ? -2.997 -1.840 -9.468 1.00 98.62 91 THR A O 1
ATOM 723 N N . GLY A 1 92 ? -1.965 -2.343 -11.390 1.00 98.25 92 GLY A N 1
ATOM 724 C CA . GLY A 1 92 ? -2.534 -3.686 -11.529 1.00 98.25 92 GLY A CA 1
ATOM 725 C C . GLY A 1 92 ? -1.758 -4.828 -10.866 1.00 98.25 92 GLY A C 1
ATOM 726 O O . GLY A 1 92 ? -2.311 -5.920 -10.723 1.00 98.25 92 GLY A O 1
ATOM 727 N N . PHE A 1 93 ? -0.497 -4.628 -10.466 1.00 98.81 93 PHE A N 1
ATOM 728 C CA . PHE A 1 93 ? 0.405 -5.737 -10.114 1.00 98.81 93 PHE A CA 1
ATOM 729 C C . PHE A 1 93 ? -0.117 -6.663 -8.996 1.00 98.81 93 PHE A C 1
ATOM 731 O O . PHE A 1 93 ? -0.219 -7.870 -9.242 1.00 98.81 93 PHE A O 1
ATOM 738 N N . PRO A 1 94 ? -0.525 -6.174 -7.806 1.00 98.69 94 PRO A N 1
ATOM 739 C CA . PRO A 1 94 ? -1.019 -7.069 -6.758 1.00 98.69 94 PRO A CA 1
ATOM 740 C C . PRO A 1 94 ? -2.290 -7.813 -7.168 1.00 98.69 94 PRO A C 1
ATOM 742 O O . PRO A 1 94 ? -2.505 -8.952 -6.760 1.00 98.69 94 PRO A O 1
ATOM 745 N N . HIS A 1 95 ? -3.138 -7.180 -7.981 1.00 98.50 95 HIS A N 1
ATOM 746 C CA . HIS A 1 95 ? -4.363 -7.793 -8.482 1.00 98.50 95 HIS A CA 1
ATOM 747 C C . HIS A 1 95 ? -4.050 -8.937 -9.444 1.00 98.50 95 HIS A C 1
ATOM 749 O O . HIS A 1 95 ? -4.607 -10.021 -9.285 1.00 98.50 95 HIS A O 1
ATOM 755 N N . MET A 1 96 ? -3.122 -8.720 -10.381 1.00 98.56 96 MET A N 1
ATOM 756 C CA . MET A 1 96 ? -2.656 -9.754 -11.304 1.00 98.56 96 MET A CA 1
ATOM 757 C C . MET A 1 96 ? -2.072 -10.952 -10.555 1.00 98.56 96 MET A C 1
ATOM 759 O O . MET A 1 96 ? -2.452 -12.087 -10.831 1.00 98.56 96 MET A O 1
ATOM 763 N N . LEU A 1 97 ? -1.229 -10.702 -9.547 1.00 98.75 97 LEU A N 1
ATOM 764 C CA . LEU A 1 97 ? -0.616 -11.761 -8.747 1.00 98.75 97 LEU A CA 1
ATOM 765 C C . LEU A 1 97 ? -1.662 -12.705 -8.141 1.00 98.75 97 LEU A C 1
ATOM 767 O O . LEU A 1 97 ? -1.532 -13.915 -8.287 1.00 98.75 97 LEU A O 1
ATOM 771 N N . PHE A 1 98 ? -2.729 -12.182 -7.527 1.00 98.44 98 PHE A N 1
ATOM 772 C CA . PHE A 1 98 ? -3.784 -13.025 -6.940 1.00 98.44 98 PHE A CA 1
ATOM 773 C C . PHE A 1 98 ? -4.823 -13.543 -7.944 1.00 98.44 98 PHE A C 1
ATOM 775 O O . PHE A 1 98 ? -5.626 -14.396 -7.571 1.00 98.44 98 PHE A O 1
ATOM 782 N N . MET A 1 99 ? -4.853 -13.033 -9.181 1.00 98.38 99 MET A N 1
ATOM 783 C CA . MET A 1 99 ? -5.632 -13.642 -10.268 1.00 98.38 99 MET A CA 1
ATOM 784 C C . MET A 1 99 ? -4.923 -14.879 -10.825 1.00 98.38 99 MET A C 1
ATOM 786 O O . MET A 1 99 ? -5.584 -15.875 -11.099 1.00 98.38 99 MET A O 1
ATOM 790 N N . VAL A 1 100 ? -3.594 -14.825 -10.955 1.00 98.50 100 VAL A N 1
ATOM 791 C CA . VAL A 1 100 ? -2.776 -15.954 -11.427 1.00 98.50 100 VAL A CA 1
ATOM 792 C C . VAL A 1 100 ? -2.548 -16.984 -10.317 1.00 98.50 100 VAL A C 1
ATOM 794 O O . VAL A 1 100 ? -2.624 -18.179 -10.581 1.00 98.50 100 VAL A O 1
ATOM 797 N N . HIS A 1 101 ? -2.326 -16.530 -9.080 1.00 98.25 101 HIS A N 1
ATOM 798 C CA . HIS A 1 101 ? -2.064 -17.378 -7.913 1.00 98.25 101 HIS A CA 1
ATOM 799 C C . HIS A 1 101 ? -3.085 -17.145 -6.782 1.00 98.25 101 HIS A C 1
ATOM 801 O O . HIS A 1 101 ? -2.764 -16.538 -5.747 1.00 98.25 101 HIS A O 1
ATOM 807 N N . PRO A 1 102 ? -4.346 -17.579 -6.958 1.00 98.25 102 PRO A N 1
ATOM 808 C CA . PRO A 1 102 ? -5.397 -17.405 -5.955 1.00 98.25 102 PRO A CA 1
ATOM 809 C C . PRO A 1 102 ? -5.102 -18.117 -4.625 1.00 98.25 102 PRO A C 1
ATOM 811 O O . PRO A 1 102 ? -5.584 -17.674 -3.581 1.00 98.25 102 PRO A O 1
ATOM 814 N N . GLU A 1 103 ? -4.282 -19.170 -4.632 1.00 97.94 103 GLU A N 1
ATOM 815 C CA . GLU A 1 103 ? -3.845 -19.930 -3.456 1.00 97.94 103 GLU A CA 1
ATOM 816 C C . GLU A 1 103 ? -3.087 -19.082 -2.424 1.00 97.94 103 GLU A C 1
ATOM 818 O O . GLU A 1 103 ? -3.121 -19.386 -1.231 1.00 97.94 103 GLU A O 1
ATOM 823 N N . TYR A 1 104 ? -2.459 -17.981 -2.849 1.00 97.88 104 TYR A N 1
ATOM 824 C CA . TYR A 1 104 ? -1.766 -17.058 -1.947 1.00 97.88 104 TYR A CA 1
ATOM 825 C C . TYR A 1 104 ? -2.683 -16.009 -1.317 1.00 97.88 104 TYR A C 1
ATOM 827 O O . TYR A 1 104 ? -2.236 -15.225 -0.474 1.00 97.88 104 TYR A O 1
ATOM 835 N N . ARG A 1 105 ? -3.964 -15.948 -1.695 1.00 97.56 105 ARG A N 1
ATOM 836 C CA . ARG A 1 105 ? -4.868 -14.929 -1.165 1.00 97.56 105 ARG A CA 1
ATOM 837 C C . ARG A 1 105 ? -5.246 -15.253 0.289 1.00 97.56 105 ARG A C 1
ATOM 839 O O . ARG A 1 105 ? -5.880 -16.276 0.546 1.00 97.56 105 ARG A O 1
ATOM 846 N N . PRO A 1 106 ? -4.920 -14.383 1.263 1.00 97.19 106 PRO A N 1
ATOM 847 C CA . PRO A 1 106 ? -5.227 -14.645 2.661 1.00 97.19 106 PRO A CA 1
ATOM 848 C C . PRO A 1 106 ? -6.732 -14.550 2.932 1.00 97.19 106 PRO A C 1
ATOM 850 O O . PRO A 1 106 ? -7.467 -13.798 2.283 1.00 97.19 106 PRO A O 1
ATOM 853 N N . LY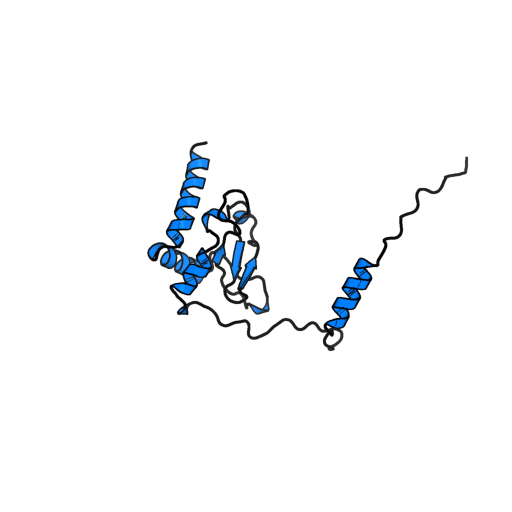S A 1 107 ? -7.184 -15.261 3.969 1.00 96.12 107 LYS A N 1
ATOM 854 C CA . LYS A 1 107 ? -8.525 -15.070 4.536 1.00 96.12 107 LYS A CA 1
ATOM 855 C C . LYS A 1 107 ? -8.653 -13.651 5.105 1.00 96.12 107 LYS A C 1
ATOM 857 O O . LYS A 1 107 ? -7.672 -13.073 5.575 1.00 96.12 107 LYS A O 1
ATOM 862 N N . ARG A 1 108 ? -9.871 -13.100 5.086 1.00 94.19 108 ARG A N 1
ATOM 863 C CA . ARG A 1 108 ? -10.172 -11.788 5.688 1.00 94.19 108 ARG A CA 1
ATOM 864 C C . ARG A 1 108 ? -9.859 -11.782 7.198 1.00 94.19 108 ARG A C 1
ATOM 866 O O . ARG A 1 108 ? -9.884 -12.850 7.810 1.00 94.19 108 ARG A O 1
ATOM 873 N N . PRO A 1 109 ? -9.588 -10.607 7.804 1.00 94.44 109 PRO A N 1
ATOM 874 C CA . PRO A 1 109 ? -9.389 -10.487 9.246 1.00 94.44 109 PRO A CA 1
ATOM 875 C C . PRO A 1 109 ? -10.521 -11.153 10.032 1.00 94.44 109 PRO A C 1
ATOM 877 O O . PRO A 1 109 ? -11.689 -10.861 9.781 1.00 94.44 109 PRO A O 1
ATOM 880 N N . ALA A 1 110 ? -10.177 -12.022 10.985 1.00 92.38 110 ALA A N 1
ATOM 881 C CA . ALA A 1 110 ? -11.164 -12.686 11.839 1.00 92.38 110 ALA A CA 1
ATOM 882 C C . ALA A 1 110 ? -11.819 -11.708 12.827 1.00 92.38 110 ALA A C 1
ATOM 884 O O . ALA A 1 110 ? -12.990 -11.844 13.166 1.00 92.38 110 ALA A O 1
ATOM 885 N N . ASN A 1 111 ? -11.056 -10.704 13.261 1.00 93.19 111 ASN A N 1
ATOM 886 C CA . ASN A 1 111 ? -11.474 -9.706 14.232 1.00 93.19 111 ASN A CA 1
ATOM 887 C C . ASN A 1 111 ? -11.397 -8.296 13.637 1.00 93.19 111 ASN A C 1
ATOM 889 O O . ASN A 1 111 ? -10.594 -8.009 12.746 1.00 93.19 111 ASN A O 1
ATOM 893 N N . GLN A 1 112 ? -12.210 -7.393 14.178 1.00 94.38 112 GLN A N 1
ATOM 894 C CA . GLN A 1 112 ? -12.179 -5.966 13.880 1.00 94.38 112 GLN A CA 1
ATOM 895 C C . GLN A 1 112 ? -12.046 -5.180 15.183 1.00 94.38 112 GLN A C 1
ATOM 897 O O . GLN A 1 112 ? -12.460 -5.639 16.248 1.00 94.38 112 GLN A O 1
ATOM 902 N N . PHE A 1 113 ? -11.486 -3.976 15.092 1.00 95.81 113 PHE A N 1
ATOM 903 C CA . PHE A 1 113 ? -11.442 -3.051 16.213 1.00 95.81 113 PHE A CA 1
ATOM 904 C C . PHE A 1 113 ? -12.857 -2.709 16.688 1.00 95.81 113 PHE A C 1
ATOM 906 O O . PHE A 1 113 ? -13.676 -2.224 15.907 1.00 95.81 113 PHE A O 1
ATOM 913 N N . VAL A 1 114 ? -13.120 -2.937 17.974 1.00 96.44 114 VAL A N 1
ATOM 914 C CA . VAL A 1 114 ? -14.381 -2.577 18.626 1.00 96.44 114 VAL A CA 1
ATOM 915 C C . VAL A 1 114 ? -14.092 -1.459 19.630 1.00 96.44 114 VAL A C 1
ATOM 917 O O . VAL A 1 114 ? -13.537 -1.750 20.693 1.00 96.44 114 VAL A O 1
ATOM 920 N N . PRO A 1 115 ? -14.451 -0.196 19.331 1.00 97.12 115 PRO A N 1
ATOM 921 C CA . PRO A 1 115 ? -14.200 0.916 20.238 1.00 97.12 115 PRO A CA 1
ATOM 922 C C . PRO A 1 115 ? -15.039 0.766 21.509 1.00 97.12 115 PRO A C 1
ATOM 924 O O . PRO A 1 115 ? -16.255 0.543 21.447 1.00 97.12 115 PRO A O 1
ATOM 927 N N . ARG A 1 116 ? -14.386 0.894 22.669 1.00 97.56 116 ARG A N 1
ATOM 928 C CA . ARG A 1 116 ? -15.031 0.825 23.982 1.00 97.56 116 ARG A CA 1
ATOM 929 C C . ARG A 1 116 ? -14.578 1.963 24.881 1.00 97.56 116 ARG A C 1
ATOM 931 O O . ARG A 1 116 ? -13.394 2.279 24.918 1.00 97.56 116 ARG A O 1
ATOM 938 N N . LEU A 1 117 ? -1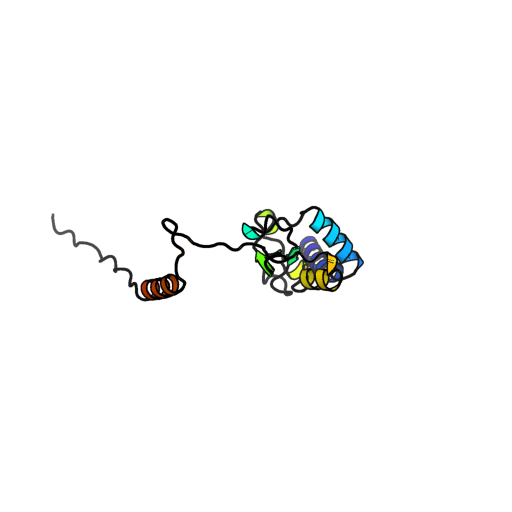5.515 2.516 25.641 1.00 97.12 117 LEU A N 1
ATOM 939 C CA . LEU A 1 117 ? -15.267 3.510 26.678 1.00 97.12 117 LEU A CA 1
ATOM 940 C C . LEU A 1 117 ? -15.903 3.011 27.979 1.00 97.12 117 LEU A C 1
ATOM 942 O O . LEU A 1 117 ? -17.084 2.671 27.992 1.00 97.12 117 LEU A O 1
ATOM 946 N N . TYR A 1 118 ? -15.102 2.880 29.042 1.00 96.94 118 TYR A N 1
ATOM 947 C CA . TYR A 1 118 ? -15.516 2.263 30.315 1.00 96.94 118 TYR A CA 1
ATOM 948 C C . TYR A 1 118 ? -16.216 0.896 30.146 1.00 96.94 118 TYR A C 1
ATOM 950 O O . TYR A 1 118 ? -17.181 0.581 30.831 1.00 96.94 118 TYR A O 1
ATOM 958 N N . GLY A 1 119 ? -15.757 0.085 29.188 1.00 96.38 119 GLY A N 1
ATOM 959 C CA . GLY A 1 119 ? -16.318 -1.241 28.889 1.00 96.38 119 GLY A CA 1
ATOM 960 C C . GLY A 1 119 ? -17.499 -1.248 27.907 1.00 96.38 119 GLY A C 1
ATOM 961 O O . GLY A 1 119 ? -17.731 -2.265 27.241 1.00 96.38 119 GLY A O 1
ATOM 962 N N . PHE A 1 120 ? -18.184 -0.122 27.711 1.00 97.69 120 PHE A N 1
ATOM 963 C CA . PHE A 1 120 ? -19.328 -0.007 26.803 1.00 97.69 120 PHE A CA 1
ATOM 964 C C . PHE A 1 120 ? -18.893 0.275 25.368 1.00 97.69 120 PHE A C 1
ATOM 966 O O . PHE A 1 120 ? -17.947 1.023 25.131 1.00 97.69 120 PHE A O 1
ATOM 973 N N . LYS A 1 121 ? -19.592 -0.317 24.394 1.00 98.06 121 LYS A N 1
ATOM 974 C CA . LYS A 1 121 ? -19.377 -0.016 22.972 1.00 98.06 121 LYS A CA 1
ATOM 975 C C . LYS A 1 121 ? -19.885 1.390 22.658 1.00 98.06 121 LYS A C 1
ATOM 977 O O . LYS A 1 121 ? -20.944 1.782 23.140 1.00 98.06 121 LYS A O 1
ATOM 982 N N . ILE A 1 122 ? -19.170 2.107 21.798 1.00 97.31 122 ILE A N 1
ATOM 983 C CA . ILE A 1 122 ? -19.635 3.400 21.284 1.00 97.31 122 ILE A CA 1
ATOM 984 C C . ILE A 1 122 ? -20.607 3.148 20.125 1.00 97.31 122 ILE A C 1
ATOM 986 O O . ILE A 1 122 ? -20.268 2.461 19.161 1.00 97.31 122 ILE A O 1
ATOM 990 N N . HIS A 1 123 ? -21.823 3.686 20.221 1.00 96.94 123 HIS A N 1
ATOM 991 C CA . HIS A 1 123 ? -22.833 3.558 19.170 1.00 96.94 123 HIS A CA 1
ATOM 992 C C . HIS A 1 123 ? -22.475 4.431 17.946 1.00 96.94 123 HIS A C 1
ATOM 994 O O . HIS A 1 123 ? -22.057 5.573 18.144 1.00 96.94 123 HIS A O 1
ATOM 1000 N N . PRO A 1 124 ? -22.689 3.978 16.691 1.00 96.44 124 PRO A N 1
ATOM 1001 C CA . PRO A 1 124 ? -22.337 4.743 15.486 1.00 96.44 124 PRO A CA 1
ATOM 1002 C C . PRO A 1 124 ? -22.912 6.168 15.421 1.00 96.44 124 PRO A C 1
ATOM 1004 O O . PRO A 1 124 ? -22.240 7.083 14.950 1.00 96.44 124 PRO A O 1
ATOM 1007 N N . LEU A 1 125 ? -24.124 6.373 15.952 1.00 97.19 125 LEU A N 1
ATOM 1008 C CA . LEU A 1 125 ? -24.760 7.697 16.040 1.00 97.19 125 LEU A CA 1
ATOM 1009 C C . LEU A 1 125 ? -23.905 8.717 16.812 1.00 97.19 125 LEU A C 1
ATOM 1011 O O . LEU A 1 125 ? -23.905 9.895 16.468 1.00 97.19 125 LEU A O 1
ATOM 1015 N N . ALA A 1 126 ? -23.146 8.278 17.823 1.00 97.25 126 ALA A N 1
ATOM 1016 C CA . ALA A 1 126 ? -22.292 9.173 18.599 1.00 97.25 126 ALA A CA 1
ATOM 1017 C C . ALA A 1 126 ? -21.238 9.857 17.712 1.00 97.25 126 ALA A C 1
ATOM 1019 O O . ALA A 1 126 ? -20.994 11.049 17.869 1.00 97.25 126 ALA A O 1
ATOM 1020 N N . TYR A 1 127 ? -20.679 9.140 16.731 1.00 97.00 127 TYR A N 1
ATOM 1021 C CA . TYR A 1 127 ? -19.728 9.716 15.778 1.00 97.00 127 TYR A CA 1
ATOM 1022 C C . TYR A 1 127 ? -20.398 10.720 14.837 1.00 97.00 127 TYR A C 1
ATOM 1024 O O . TYR A 1 127 ? -19.838 11.780 14.580 1.00 97.00 127 TYR A O 1
ATOM 1032 N N . GLN A 1 128 ? -21.615 10.436 14.361 1.00 96.06 128 GLN A N 1
ATOM 1033 C CA . GLN A 1 128 ? -22.361 11.374 13.511 1.00 96.06 128 GLN A CA 1
ATOM 1034 C C . GLN A 1 128 ? -22.626 12.702 14.233 1.00 96.06 128 GLN A C 1
ATOM 1036 O O . GLN A 1 128 ? -22.366 13.767 13.673 1.00 96.06 128 GLN A O 1
ATOM 1041 N N . LEU A 1 129 ? -23.071 12.642 15.492 1.00 97.25 129 LEU A N 1
ATOM 1042 C CA . LEU A 1 129 ? -23.287 13.828 16.325 1.00 97.25 129 LEU A CA 1
ATOM 1043 C C . LEU A 1 129 ? -21.982 14.598 16.572 1.00 97.25 129 LEU A C 1
ATOM 1045 O O . LEU A 1 129 ? -21.971 15.825 16.505 1.00 97.25 129 LEU A O 1
ATOM 1049 N N . GLN A 1 130 ? -20.871 13.893 16.807 1.00 96.50 130 GLN A N 1
ATOM 1050 C CA . GLN A 1 130 ? -19.551 14.512 16.960 1.00 96.50 130 GLN A CA 1
ATOM 1051 C C . GLN A 1 130 ? -19.101 15.239 15.688 1.00 96.50 130 GLN A C 1
ATOM 1053 O O . GLN A 1 130 ? -18.620 16.367 15.783 1.00 96.50 130 GLN A O 1
ATOM 1058 N N . TYR A 1 131 ? -19.285 14.642 14.505 1.00 96.50 131 TYR A N 1
ATOM 1059 C CA . TYR A 1 131 ? -18.943 15.295 13.238 1.00 96.50 131 TYR A CA 1
ATOM 1060 C C . TYR A 1 131 ? -19.778 16.558 12.994 1.00 96.50 131 TYR A C 1
ATOM 1062 O O . TYR A 1 131 ? -19.222 17.576 12.589 1.00 96.50 131 TYR A O 1
ATOM 1070 N N . GLN A 1 132 ? -21.080 16.529 13.301 1.00 96.38 132 GLN A N 1
ATOM 1071 C CA . GLN A 1 132 ? -21.953 17.707 13.206 1.00 96.38 132 GLN A CA 1
ATOM 1072 C C . GLN A 1 132 ? -21.566 18.805 14.208 1.00 96.38 132 GLN A C 1
ATOM 1074 O O . GLN A 1 132 ? -21.540 19.989 13.876 1.00 96.38 132 GLN A O 1
ATOM 1079 N N . ALA A 1 133 ? -21.240 18.433 15.447 1.00 96.06 133 ALA A N 1
ATOM 1080 C CA . ALA A 1 133 ? -20.776 19.390 16.447 1.00 96.06 133 ALA A CA 1
ATOM 1081 C C . ALA A 1 133 ? -19.451 20.044 16.022 1.00 96.06 133 ALA A C 1
ATOM 1083 O O . ALA A 1 133 ? -19.303 21.259 16.143 1.00 96.06 133 ALA A O 1
ATOM 1084 N N . ALA A 1 134 ? -18.517 19.259 15.472 1.00 95.69 134 ALA A N 1
ATOM 1085 C CA . ALA A 1 134 ? -17.248 19.760 14.954 1.00 95.69 134 ALA A CA 1
ATOM 1086 C C . ALA A 1 134 ? -17.439 20.719 13.769 1.00 95.69 134 ALA A C 1
ATOM 1088 O O . ALA A 1 134 ? -16.787 21.759 13.732 1.00 95.69 134 ALA A O 1
ATOM 1089 N N . SER A 1 135 ? -18.356 20.427 12.837 1.00 95.00 135 SER A N 1
ATOM 1090 C CA . SER A 1 135 ? -18.654 21.338 11.722 1.00 95.00 135 SER A CA 1
ATOM 1091 C C . SER A 1 135 ? -19.316 22.639 12.178 1.00 95.00 135 SER A C 1
ATOM 1093 O O . SER A 1 135 ? -19.101 23.688 11.577 1.00 95.00 135 SER A O 1
ATOM 1095 N N . ASN A 1 136 ? -20.115 22.582 13.245 1.00 93.75 136 ASN A N 1
ATOM 1096 C CA . ASN A 1 136 ? -20.825 23.743 13.783 1.00 93.75 136 ASN A CA 1
ATOM 1097 C C . ASN A 1 136 ? -19.953 24.603 14.710 1.00 93.75 136 ASN A C 1
ATOM 1099 O O . ASN A 1 136 ? -20.317 25.740 15.022 1.00 93.75 136 ASN A O 1
ATOM 1103 N N . PHE A 1 137 ? -18.814 24.079 15.166 1.00 92.50 137 PHE A N 1
ATOM 1104 C CA . PHE A 1 137 ? -17.918 24.786 16.068 1.00 92.50 137 PHE A CA 1
ATOM 1105 C C . PHE A 1 137 ? -17.245 25.966 15.355 1.00 92.50 137 PHE A C 1
ATOM 1107 O O . PHE A 1 137 ? -16.376 25.798 14.501 1.00 92.50 137 PHE A O 1
ATOM 1114 N N . LYS A 1 138 ? -17.617 27.189 15.742 1.00 86.44 138 LYS A N 1
ATOM 1115 C CA . LYS A 1 138 ? -16.913 28.409 15.334 1.00 86.44 138 LYS A CA 1
ATOM 1116 C C . LYS A 1 138 ? -15.846 28.721 16.371 1.00 86.44 138 LYS A C 1
ATOM 1118 O O . LYS A 1 138 ? -16.167 29.007 17.523 1.00 86.44 138 LYS A O 1
ATOM 1123 N N . MET A 1 139 ? -14.581 28.673 15.958 1.00 79.25 139 MET A N 1
ATOM 1124 C CA . MET A 1 139 ? -13.470 29.056 16.823 1.00 79.25 139 MET A CA 1
ATOM 1125 C C . MET A 1 139 ? -13.677 30.508 17.291 1.00 79.25 139 MET A C 1
ATOM 1127 O O . MET A 1 139 ? -13.913 31.380 16.449 1.00 79.25 139 MET A O 1
ATOM 1131 N N . PRO A 1 140 ? -13.613 30.799 18.602 1.00 73.75 140 PRO A N 1
ATOM 1132 C CA . PRO A 1 140 ? -13.714 32.170 19.073 1.00 73.75 140 PRO A CA 1
ATOM 1133 C C . PRO A 1 140 ? -12.549 32.980 18.495 1.00 73.75 140 PRO A C 1
ATOM 1135 O O . PRO A 1 140 ? -11.382 32.623 18.673 1.00 73.75 140 PRO A O 1
ATOM 1138 N N . MET A 1 141 ? -12.876 34.063 17.782 1.00 64.12 141 MET A N 1
ATOM 1139 C CA . MET A 1 141 ? -11.901 35.052 17.325 1.00 64.12 141 MET A CA 1
ATOM 1140 C C . MET A 1 141 ? -11.129 35.535 18.554 1.00 64.12 141 MET A C 1
ATOM 1142 O O . MET A 1 141 ? -11.722 36.104 19.472 1.00 64.12 141 MET A O 1
ATOM 1146 N N . ARG A 1 142 ? -9.815 35.289 18.603 1.00 63.16 142 ARG A N 1
ATOM 1147 C CA . ARG A 1 142 ? -8.949 35.938 19.592 1.00 63.16 142 ARG A CA 1
ATOM 1148 C C . ARG A 1 142 ? -9.055 37.440 19.342 1.00 63.16 142 ARG A C 1
ATOM 1150 O O . ARG A 1 142 ? -8.548 37.926 18.336 1.00 63.16 142 ARG A O 1
ATOM 1157 N N . GLY A 1 143 ? -9.780 38.137 20.216 1.00 56.09 143 GLY A N 1
ATOM 1158 C CA . GLY A 1 143 ? -9.949 39.582 20.154 1.00 56.09 143 GLY A CA 1
ATOM 1159 C C . GLY A 1 143 ? -8.593 40.275 20.069 1.00 56.09 143 GLY A C 1
ATOM 1160 O O . GLY A 1 143 ? -7.664 39.940 20.807 1.00 56.09 143 GLY A O 1
ATOM 1161 N N . ALA A 1 144 ? -8.500 41.204 19.123 1.00 56.66 144 ALA A N 1
ATOM 1162 C CA . ALA A 1 144 ? -7.380 42.102 18.928 1.00 56.66 144 ALA A CA 1
ATOM 1163 C C . ALA A 1 144 ? -7.017 42.856 20.223 1.00 56.66 144 ALA A C 1
ATOM 1165 O O . ALA A 1 144 ? -7.822 42.974 21.147 1.00 56.66 144 ALA A O 1
ATOM 1166 N N . GLY A 1 145 ? -5.769 43.326 20.267 1.00 51.94 145 GLY A N 1
ATOM 1167 C CA . GLY A 1 145 ? -5.066 43.836 21.439 1.00 51.94 145 GLY A CA 1
ATOM 1168 C C . GLY A 1 145 ? -5.854 44.782 22.348 1.00 51.94 145 GLY A C 1
ATOM 1169 O O . GLY A 1 145 ? -6.601 45.649 21.904 1.00 51.94 145 GLY A O 1
ATOM 1170 N N . HIS A 1 146 ? -5.601 44.642 23.648 1.00 51.28 146 HIS A N 1
ATOM 1171 C CA . HIS A 1 146 ? -5.862 45.695 24.623 1.00 51.28 146 HIS A CA 1
ATOM 1172 C C . HIS A 1 146 ? -5.190 47.007 24.174 1.00 51.28 146 HIS A C 1
ATOM 1174 O O . HIS A 1 146 ? -3.977 46.999 23.941 1.00 51.28 146 HIS A O 1
ATOM 1180 N N . PRO A 1 147 ? -5.903 48.146 24.104 1.00 52.84 147 PRO A N 1
ATOM 1181 C CA . PRO A 1 147 ? -5.248 49.441 24.035 1.00 52.84 147 PRO A CA 1
ATOM 1182 C C . PRO A 1 147 ? -4.608 49.725 25.398 1.00 52.84 147 PRO A C 1
ATOM 1184 O O . PRO A 1 147 ? -5.285 49.888 26.414 1.00 52.84 147 PRO A O 1
ATOM 1187 N N . ASN A 1 148 ? -3.279 49.742 25.423 1.00 47.16 148 ASN A N 1
ATOM 1188 C CA . ASN A 1 148 ? -2.496 50.107 26.592 1.00 47.16 148 ASN A CA 1
ATOM 1189 C C . ASN A 1 148 ? -2.632 51.622 26.833 1.00 47.16 148 ASN A C 1
ATOM 1191 O O . ASN A 1 148 ? -1.915 52.417 26.232 1.00 47.16 148 ASN A O 1
ATOM 1195 N N . SER A 1 149 ? -3.573 52.035 27.684 1.00 48.06 149 SER A N 1
ATOM 1196 C CA . SER A 1 149 ? -3.581 53.378 28.268 1.00 48.06 149 SER A CA 1
ATOM 1197 C C . SER A 1 149 ? -2.893 53.309 29.624 1.00 48.06 149 SER A C 1
ATOM 1199 O O . SER A 1 149 ? -3.451 52.732 30.559 1.00 48.06 149 SER A O 1
ATOM 1201 N N . LYS A 1 150 ? -1.666 53.845 29.688 1.00 47.47 150 LYS A N 1
ATOM 1202 C CA . LYS A 1 150 ? -1.046 54.534 30.837 1.00 47.47 150 LYS A CA 1
ATOM 1203 C C . LYS A 1 150 ? 0.439 54.792 30.559 1.00 47.47 150 LYS A C 1
ATOM 1205 O O . LYS A 1 150 ? 1.265 53.894 30.716 1.00 47.47 150 LYS A O 1
ATOM 1210 N N . ARG A 1 151 ? 0.762 56.032 30.198 1.00 43.81 151 ARG A N 1
ATOM 1211 C CA . ARG A 1 151 ? 1.904 56.809 30.698 1.00 43.81 151 ARG A CA 1
ATOM 1212 C C . ARG A 1 151 ? 1.637 58.278 30.428 1.00 43.81 151 ARG A C 1
ATOM 1214 O O . ARG A 1 151 ? 1.139 58.565 29.320 1.00 43.81 151 ARG A O 1
#

Secondary structure (DSSP, 8-state):
-HHHHHHHHHHHHHHHHTTSHHHHHHHHHHHHTTTT-B-S-GGG-S-B-EEE-S-SSTTS-B-EEEETTTTEEE--SSGGGTTSBGGGT-SSHHHHHHHH-GGGPPPPPS-----EETTEEPPHHHHHHHHHHHHH--PPP----------

Radius of gyration: 23.47 Å; chains: 1; bounding box: 47×77×50 Å

Sequence (151 aa):
MVEQAAEMVYGLIHMRFILTNNGLVKMIEKWQQGDFGYCPRVYCENQPMLPIGLSDVPGEAMVKLYCPKCQDAYTPKSSRHHHTDGAYFGTGFPHMLFMVHPEYRPKRPANQFVPRLYGFKIHPLAYQLQYQAASNFKMPMRGAGHPNSKR

Organism: Biomphalaria glabrata (NCBI:txid6526)

Foldseek 3Di:
DVVVVVVVVLLLVQQVQCLDPVNLVVQVVCQVVLVQWFDPDPLSVRQRWHWAAPALDWPPAFIWTAGLQARDTHRRPDPVRRPHHRNSNYHCNVVSSCVVVVVPRDYHRPDDDFDDDPRDTDDPVVVVVVVVVVVVDDDPDPDDDDDDDDD